Protein AF-A0A378V1C2-F1 (afdb_monomer)

pLDDT: mean 88.98, std 11.81, range [58.28, 98.5]

Organism: Mycolicibacterium fortuitum (NCBI:txid1766)

Solvent-accessible surface area (backbone atoms only — not comparable to full-atom values): 5800 Å² total; per-residue (Å²): 103,86,55,72,90,82,85,86,86,81,82,69,35,77,56,57,31,46,68,67,53,12,67,74,68,76,54,53,62,77,35,39,58,30,87,34,64,98,44,94,67,62,46,86,89,72,61,60,64,67,60,49,51,53,52,53,51,50,50,54,49,53,53,57,54,48,71,76,54,46,59,67,100,89,32,57,64,58,81,90,72,47,68,65,56,78,80,73,83,129

Radius of gyration: 18.53 Å; Cα contacts (8 Å, |Δi|>4): 73; chains: 1; bounding box: 45×37×38 Å

Mean predicted aligned error: 6.48 Å

Sequence (90 aa):
MAGVPAGGLFSGAEDKMNAEEAKLWAGEVDQPFDPNYHKNTDTLDHVNRDALQIHGGGVAFAVGLYAQDQRGRNGLPVRADRTRHQINAQ

Secondary structure (DSSP, 8-state):
------------SSSBPPHHHHHHHT--TTSBS-TTTTSTT-SGGG--HHHHHHHHHHHHHHHHHHHH---STTSPPPGGG---------

Nearest PDB structures (foldseek):
  8acg-assembly5_B  TM=1.000E+00  e=1.700E-03  Pseudomonas aeruginosa
  8ac7-assembly2_A  TM=9.937E-01  e=4.090E-03  Pseudomonas aeruginosa
  1tkh-assembly1_A  TM=9.880E-01  e=9.200E-03  Streptomyces griseus
  1xbu-assembly1_A  TM=9.826E-01  e=9.200E-03  Streptomyces griseus
  1tkj-assembly1_A  TM=9.824E-01  e=1.053E-02  Streptomyces griseus

Foldseek 3Di:
DFLDDDDADDQFAQDFDDPVRCVVVVHDGRHGSHPQHPHPPPDPVRDDVVVVVVRVVVVVVVCVVVVVDQDDPNHDDDPVPGDGDDDDDD

Structure (mmCIF, N/CA/C/O backbone):
data_AF-A0A378V1C2-F1
#
_entry.id   AF-A0A378V1C2-F1
#
loop_
_atom_site.group_PDB
_atom_site.id
_atom_site.type_symbol
_atom_site.label_atom_id
_atom_site.label_alt_id
_atom_site.label_comp_id
_atom_site.label_asym_id
_atom_site.label_entity_id
_atom_site.label_seq_id
_atom_site.pdbx_PDB_ins_code
_atom_site.Cartn_x
_atom_site.Cartn_y
_atom_site.Cartn_z
_atom_site.occupancy
_atom_site.B_iso_or_equiv
_atom_site.auth_seq_id
_atom_site.auth_comp_id
_atom_site.auth_asym_id
_atom_site.auth_atom_id
_atom_site.pdbx_PDB_model_num
ATOM 1 N N . MET A 1 1 ? 19.124 -12.642 0.530 1.00 61.41 1 MET A N 1
ATOM 2 C CA . MET A 1 1 ? 18.111 -12.003 -0.346 1.00 61.41 1 MET A CA 1
ATOM 3 C C . MET A 1 1 ? 18.444 -12.298 -1.801 1.00 61.41 1 MET A C 1
ATOM 5 O O . MET A 1 1 ? 19.591 -12.122 -2.185 1.00 61.41 1 MET A O 1
ATOM 9 N N . ALA A 1 2 ? 17.478 -12.744 -2.609 1.00 77.94 2 ALA A N 1
ATOM 10 C CA . ALA A 1 2 ? 17.729 -13.218 -3.979 1.00 77.94 2 ALA A CA 1
ATOM 11 C C . ALA A 1 2 ? 17.956 -12.109 -5.036 1.00 77.94 2 ALA A C 1
ATOM 13 O O . ALA A 1 2 ? 18.234 -12.421 -6.191 1.00 77.94 2 ALA A O 1
ATOM 14 N N . GLY A 1 3 ? 17.842 -10.825 -4.668 1.00 71.00 3 GLY A N 1
ATOM 15 C CA . GLY A 1 3 ? 18.034 -9.699 -5.596 1.00 71.00 3 GLY A CA 1
ATOM 16 C C . GLY A 1 3 ? 16.902 -9.528 -6.616 1.00 71.00 3 GLY A C 1
ATOM 17 O O . GLY A 1 3 ? 17.116 -8.958 -7.684 1.00 71.00 3 GLY A O 1
ATOM 18 N N . VAL A 1 4 ? 15.710 -10.057 -6.316 1.00 76.44 4 VAL A N 1
ATOM 19 C CA . VAL A 1 4 ? 14.491 -9.838 -7.104 1.00 76.44 4 VAL A CA 1
ATOM 20 C C . VAL A 1 4 ? 13.839 -8.547 -6.608 1.00 76.44 4 VAL A C 1
ATOM 22 O O . VAL A 1 4 ? 13.489 -8.487 -5.429 1.00 76.44 4 VAL A O 1
ATOM 25 N N . PRO A 1 5 ? 13.690 -7.517 -7.455 1.00 78.19 5 PRO A N 1
ATOM 26 C CA . PRO A 1 5 ? 12.964 -6.314 -7.074 1.00 78.19 5 PRO A CA 1
ATOM 27 C C . PRO A 1 5 ? 11.505 -6.640 -6.767 1.00 78.19 5 PRO A C 1
ATOM 29 O O . PRO A 1 5 ? 10.869 -7.411 -7.487 1.00 78.19 5 PRO A O 1
ATOM 32 N N . ALA A 1 6 ? 11.004 -6.062 -5.684 1.00 83.94 6 ALA A N 1
ATOM 33 C CA . ALA A 1 6 ? 9.661 -6.283 -5.182 1.00 83.94 6 ALA A CA 1
ATOM 34 C C . ALA A 1 6 ? 9.077 -4.963 -4.675 1.00 83.94 6 ALA A C 1
ATOM 36 O O . ALA A 1 6 ? 9.808 -4.068 -4.250 1.00 83.94 6 ALA A O 1
ATOM 37 N N . GLY A 1 7 ? 7.755 -4.867 -4.722 1.00 88.75 7 GLY A N 1
ATOM 38 C CA . GLY A 1 7 ? 6.973 -3.744 -4.230 1.00 88.75 7 GLY A CA 1
ATOM 39 C C . GLY A 1 7 ? 5.512 -4.161 -4.112 1.00 88.75 7 GLY A C 1
ATOM 40 O O . GLY A 1 7 ? 5.136 -5.250 -4.550 1.00 88.75 7 GLY A O 1
ATOM 41 N N . GLY A 1 8 ? 4.692 -3.307 -3.513 1.00 94.38 8 GLY A N 1
ATOM 42 C CA . GLY A 1 8 ? 3.282 -3.596 -3.297 1.00 94.38 8 GLY A CA 1
ATOM 43 C C . GLY A 1 8 ? 2.523 -2.382 -2.790 1.00 94.38 8 GLY A C 1
ATOM 44 O O . GLY A 1 8 ? 3.093 -1.309 -2.603 1.00 94.38 8 GLY A O 1
ATOM 45 N N . LEU A 1 9 ? 1.227 -2.580 -2.582 1.00 96.81 9 LEU A N 1
ATOM 46 C CA . LEU A 1 9 ? 0.332 -1.600 -1.985 1.00 96.81 9 LEU A CA 1
ATOM 47 C C . LEU A 1 9 ? -0.131 -2.132 -0.631 1.00 96.81 9 LEU A C 1
ATOM 49 O O . LEU A 1 9 ? -0.352 -3.333 -0.487 1.00 96.81 9 LEU A O 1
ATOM 53 N N . PHE A 1 10 ? -0.310 -1.240 0.335 1.00 97.31 10 PHE A N 1
ATOM 54 C CA . PHE A 1 10 ? -0.759 -1.579 1.679 1.00 97.31 10 PHE A CA 1
ATOM 55 C C . PHE A 1 10 ? -1.621 -0.446 2.231 1.00 97.31 10 PHE A C 1
ATOM 57 O O . PHE A 1 10 ? -1.267 0.717 2.057 1.00 97.31 10 PHE A O 1
ATOM 64 N N . SER A 1 11 ? -2.758 -0.785 2.835 1.00 96.06 11 SER A N 1
ATOM 65 C CA . SER A 1 11 ? -3.702 0.181 3.410 1.00 96.06 11 SER A CA 1
ATOM 66 C C . SER A 1 11 ? -3.493 0.418 4.909 1.00 96.06 11 SER A C 1
ATOM 68 O O . SER A 1 11 ? -4.230 1.203 5.492 1.00 96.06 11 SER A O 1
ATOM 70 N N . GLY A 1 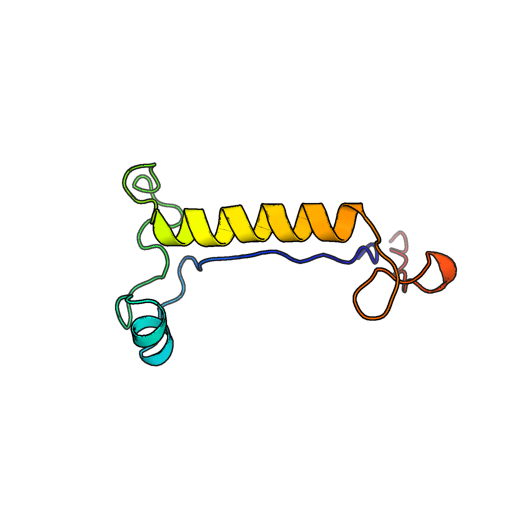12 ? -2.512 -0.252 5.526 1.00 96.75 12 GLY A N 1
ATOM 71 C CA . GLY A 1 12 ? -2.296 -0.241 6.973 1.00 96.75 12 GLY A CA 1
ATOM 72 C C . GLY A 1 12 ? -2.913 -1.453 7.683 1.00 96.75 12 GLY A C 1
ATOM 73 O O . GLY A 1 12 ? -3.668 -2.217 7.081 1.00 96.75 12 GLY A O 1
ATOM 74 N N . ALA A 1 13 ? -2.541 -1.638 8.952 1.00 97.50 13 ALA A N 1
ATOM 75 C CA . ALA A 1 13 ? -3.039 -2.695 9.834 1.00 97.50 13 ALA A CA 1
ATOM 76 C C . ALA A 1 13 ? -3.217 -2.155 11.269 1.00 97.50 13 ALA A C 1
ATOM 78 O O . ALA A 1 13 ? -4.096 -1.330 11.507 1.00 97.50 13 ALA A O 1
ATOM 79 N N . GLU A 1 14 ? -2.383 -2.570 12.222 1.00 97.12 14 GLU A N 1
ATOM 80 C CA . GLU A 1 14 ? -2.486 -2.194 13.637 1.00 97.12 14 GLU A CA 1
ATOM 81 C C . GLU A 1 14 ? -2.073 -0.748 13.951 1.00 97.12 14 GLU A C 1
ATOM 83 O O . GLU A 1 14 ? -2.459 -0.211 14.994 1.00 97.12 14 GLU A O 1
ATOM 88 N N . ASP A 1 15 ? -1.283 -0.130 13.072 1.00 97.94 15 ASP A N 1
ATOM 89 C CA . ASP A 1 15 ? -0.778 1.225 13.269 1.00 97.94 15 ASP A CA 1
ATOM 90 C C . ASP A 1 15 ? -1.909 2.250 13.254 1.00 97.94 15 ASP A C 1
ATOM 92 O O . ASP A 1 15 ? -2.912 2.099 12.557 1.00 97.94 15 ASP A O 1
ATOM 96 N N . LYS A 1 16 ? -1.735 3.314 14.039 1.00 98.19 16 LYS A N 1
ATOM 97 C CA . LYS A 1 16 ? -2.733 4.371 14.180 1.00 98.19 16 LYS A CA 1
ATOM 98 C C . LYS A 1 16 ? -2.546 5.460 13.142 1.00 98.19 16 LYS A C 1
ATOM 100 O O . LYS A 1 16 ? -1.441 5.968 12.968 1.00 98.19 16 LYS A O 1
ATOM 105 N N . MET A 1 17 ? -3.657 5.866 12.543 1.00 97.81 17 MET A N 1
ATOM 106 C CA . MET A 1 17 ? -3.692 6.963 11.595 1.00 97.81 17 MET A CA 1
ATOM 107 C C . MET A 1 17 ? -3.439 8.296 12.311 1.00 97.81 17 MET A C 1
ATOM 109 O O . MET A 1 17 ? -4.086 8.625 13.312 1.00 97.81 17 MET A O 1
ATOM 113 N N . ASN A 1 18 ? -2.494 9.079 11.796 1.00 98.12 18 ASN A N 1
ATOM 114 C CA . ASN A 1 18 ? -2.217 10.413 12.318 1.00 98.12 18 ASN A C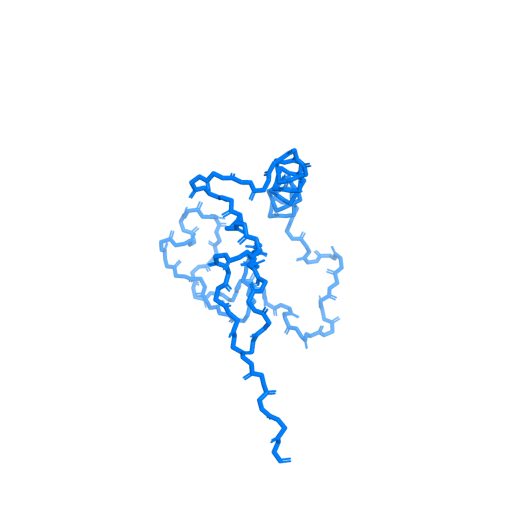A 1
ATOM 115 C C . ASN A 1 18 ? -3.214 11.458 11.770 1.00 98.12 18 ASN A C 1
ATOM 117 O O . ASN A 1 18 ? -4.015 11.190 10.873 1.00 98.12 18 ASN A O 1
ATOM 121 N N . ALA A 1 19 ? -3.167 12.683 12.303 1.00 98.31 19 ALA A N 1
ATOM 122 C CA . ALA A 1 19 ? -4.100 13.748 11.927 1.00 98.31 19 ALA A CA 1
ATOM 123 C C . ALA A 1 19 ? -4.029 14.160 10.443 1.00 98.31 19 ALA A C 1
ATOM 125 O O . ALA A 1 19 ? -5.046 14.536 9.857 1.00 98.31 19 ALA A O 1
ATOM 126 N N . GLU A 1 20 ? -2.846 14.103 9.829 1.00 98.12 20 GLU A N 1
ATOM 127 C CA . GLU A 1 20 ? -2.664 14.448 8.417 1.00 98.12 20 GLU A CA 1
ATOM 128 C C . GLU A 1 20 ? -3.222 13.352 7.506 1.00 98.12 20 GLU A C 1
ATOM 130 O O . GLU A 1 20 ? -3.948 13.648 6.556 1.00 98.12 20 GLU A O 1
ATOM 135 N N . GLU A 1 21 ? -2.952 12.088 7.829 1.00 97.62 21 GLU A N 1
ATOM 136 C CA . GLU A 1 21 ? -3.473 10.925 7.108 1.00 97.62 21 GLU A CA 1
ATOM 137 C C . GLU A 1 21 ? -4.999 10.854 7.186 1.00 97.62 21 GLU A C 1
ATOM 139 O O . GLU A 1 21 ? -5.651 10.719 6.153 1.00 97.62 21 GLU A O 1
ATOM 144 N N . ALA A 1 22 ? -5.577 11.035 8.377 1.00 97.00 22 ALA A N 1
ATOM 145 C CA . ALA A 1 22 ? -7.026 11.058 8.581 1.00 97.00 22 ALA A CA 1
ATOM 146 C C . ALA A 1 22 ? -7.705 12.149 7.757 1.00 97.00 22 ALA A C 1
ATOM 148 O O . ALA A 1 22 ? -8.743 11.917 7.139 1.00 97.00 22 ALA A O 1
ATOM 149 N N . LYS A 1 23 ? -7.081 13.326 7.670 1.00 97.31 23 LYS A N 1
ATOM 150 C CA . LYS A 1 23 ? -7.570 14.414 6.826 1.00 97.31 23 LYS A CA 1
ATOM 151 C C . LYS A 1 23 ? -7.486 14.082 5.333 1.00 97.31 23 LYS A C 1
ATOM 153 O O . LYS A 1 23 ? -8.397 14.444 4.593 1.00 97.31 23 LYS A O 1
ATOM 158 N N . LEU A 1 24 ? -6.403 13.448 4.880 1.00 96.88 24 LEU A N 1
ATOM 159 C CA . LEU A 1 24 ? -6.198 13.104 3.467 1.00 96.88 24 LEU A CA 1
ATOM 160 C C . LEU A 1 24 ? -7.104 11.962 3.001 1.00 96.88 24 LEU A C 1
ATOM 162 O O . LEU A 1 24 ? -7.596 11.994 1.875 1.00 96.88 24 LEU A O 1
ATOM 166 N N . TRP A 1 25 ? -7.324 10.977 3.866 1.00 95.25 25 TRP A N 1
ATOM 167 C CA . TRP A 1 25 ? -7.999 9.723 3.535 1.00 95.25 25 TRP A CA 1
ATOM 168 C C . TRP A 1 25 ? -9.397 9.603 4.142 1.00 95.25 25 TRP A C 1
ATOM 170 O O . TRP A 1 25 ? -10.001 8.538 4.064 1.00 95.25 25 TRP A O 1
ATOM 180 N N . ALA A 1 26 ? -9.911 10.692 4.725 1.00 93.12 26 ALA A N 1
ATOM 181 C CA . ALA A 1 26 ? -11.200 10.741 5.416 1.00 93.12 26 ALA A CA 1
ATOM 182 C C . ALA A 1 26 ? -11.348 9.647 6.498 1.00 93.12 26 ALA A C 1
ATOM 184 O O . ALA A 1 26 ? -12.420 9.068 6.663 1.00 93.12 26 ALA A O 1
ATOM 185 N N . GLY A 1 27 ? -10.254 9.357 7.209 1.00 93.62 27 GLY A N 1
ATOM 186 C CA . GLY A 1 27 ? -10.201 8.382 8.298 1.00 93.62 27 GLY A CA 1
ATOM 187 C C . GLY A 1 27 ? -10.322 9.016 9.686 1.00 93.62 27 GLY A C 1
ATOM 188 O O . GLY A 1 27 ? -10.596 10.209 9.829 1.00 93.62 27 GLY A O 1
ATOM 189 N N . GLU A 1 28 ? -10.097 8.210 10.722 1.00 97.19 28 GLU A N 1
ATOM 190 C CA . GLU A 1 28 ? -10.204 8.627 12.122 1.00 97.19 28 GLU A CA 1
ATOM 191 C C . GLU A 1 28 ? -8.824 8.743 12.778 1.00 97.19 28 GLU A C 1
ATOM 193 O O . GLU A 1 28 ? -8.014 7.820 12.728 1.00 97.19 28 GLU A O 1
ATOM 198 N N . VAL A 1 29 ? -8.562 9.884 13.421 1.00 98.19 29 VAL A N 1
ATOM 199 C CA . VAL A 1 29 ? -7.297 10.139 14.129 1.00 98.19 29 VAL A CA 1
ATOM 200 C C . VAL A 1 29 ? -7.158 9.199 15.326 1.00 98.19 29 VAL A C 1
ATOM 202 O O . VAL A 1 29 ? -8.127 8.965 16.048 1.00 98.19 29 VAL A O 1
ATOM 205 N N . ASP A 1 30 ? -5.943 8.700 15.561 1.00 98.06 30 ASP A N 1
ATOM 206 C CA . ASP A 1 30 ? -5.583 7.807 16.671 1.00 98.06 30 ASP A CA 1
ATOM 207 C C . ASP A 1 30 ? -6.315 6.448 16.687 1.00 98.06 30 ASP A C 1
ATOM 209 O O . ASP A 1 30 ? -6.168 5.679 17.649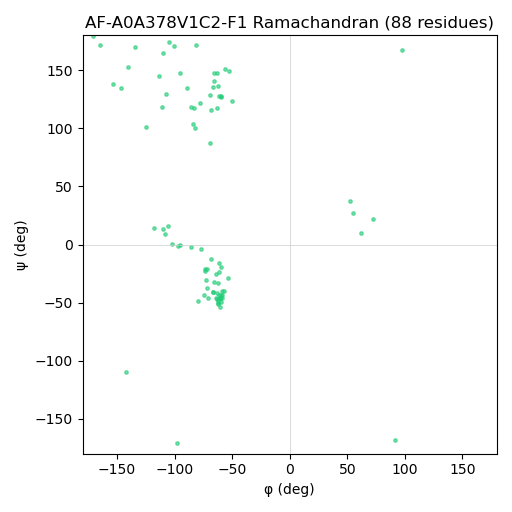 1.00 98.06 30 ASP A O 1
ATOM 213 N N . GLN A 1 31 ? -7.044 6.116 15.618 1.00 97.94 31 GLN A N 1
ATOM 214 C CA . GLN A 1 31 ? -7.599 4.784 15.376 1.00 97.94 31 GLN A CA 1
ATOM 215 C C . GLN A 1 31 ? -6.674 3.954 14.482 1.00 97.94 31 GLN A C 1
ATOM 217 O O . GLN A 1 31 ? -5.985 4.522 13.630 1.00 97.94 31 GLN A O 1
ATOM 222 N N . PRO A 1 32 ? -6.625 2.621 14.673 1.00 97.81 32 PRO A N 1
ATOM 223 C CA . PRO A 1 32 ? -5.863 1.746 13.793 1.00 97.81 32 PRO A CA 1
ATOM 224 C C . PRO A 1 32 ? -6.423 1.780 12.366 1.00 97.81 32 PRO A C 1
ATOM 226 O O . PRO A 1 32 ? -7.637 1.905 12.190 1.00 97.81 32 PRO A O 1
ATOM 229 N N . PHE A 1 33 ? -5.561 1.615 11.360 1.00 97.88 33 PHE A N 1
ATOM 230 C CA . PHE A 1 33 ? -5.997 1.492 9.961 1.00 97.88 33 PHE A CA 1
ATOM 231 C C . PHE A 1 33 ? -6.981 0.328 9.766 1.00 97.88 33 PHE A C 1
ATOM 233 O O . PHE A 1 33 ? -7.968 0.472 9.047 1.00 97.88 33 PHE A O 1
ATOM 240 N N . ASP A 1 34 ? -6.731 -0.800 10.436 1.00 98.00 34 ASP A N 1
ATOM 241 C CA . ASP A 1 34 ? -7.657 -1.925 10.539 1.00 98.00 34 ASP A CA 1
ATOM 242 C C . ASP A 1 34 ? -7.926 -2.280 12.016 1.00 98.00 34 ASP A C 1
ATOM 244 O O . ASP A 1 34 ? -7.138 -2.983 12.663 1.00 98.00 34 ASP A O 1
ATOM 248 N N . PRO A 1 35 ? -9.072 -1.851 12.577 1.00 97.12 35 PRO A N 1
ATOM 249 C CA . PRO A 1 35 ? -9.495 -2.232 13.922 1.00 97.12 35 PRO A CA 1
ATOM 250 C C . PRO A 1 35 ? -9.711 -3.739 14.114 1.00 97.12 35 PRO A C 1
ATOM 252 O O . PRO A 1 35 ? -9.784 -4.192 15.262 1.00 97.12 35 PRO A O 1
ATOM 255 N N . ASN A 1 36 ? -9.819 -4.513 13.034 1.00 98.12 36 ASN A N 1
ATOM 256 C CA . ASN A 1 36 ? -10.098 -5.945 13.031 1.00 98.12 36 ASN A CA 1
ATOM 257 C C . ASN A 1 36 ? -8.857 -6.813 12.778 1.00 98.12 36 ASN A C 1
ATOM 259 O O . ASN A 1 36 ? -8.976 -8.036 12.829 1.00 98.12 36 ASN A O 1
ATOM 263 N N . TYR A 1 37 ? -7.673 -6.217 12.597 1.00 97.81 37 TYR A N 1
ATOM 264 C CA . TYR A 1 37 ? -6.442 -6.943 12.281 1.00 97.81 37 TYR A CA 1
ATOM 265 C C . TYR A 1 37 ? -6.179 -8.121 13.238 1.00 97.81 37 TYR A C 1
ATOM 267 O O . TYR A 1 37 ? -6.112 -7.946 14.460 1.00 97.81 37 TYR A O 1
ATOM 275 N N . HIS A 1 38 ? -6.038 -9.330 12.678 1.00 97.81 38 HIS A N 1
ATOM 276 C CA . HIS A 1 38 ? -5.855 -10.601 13.403 1.00 97.81 38 HIS A CA 1
ATOM 277 C C . HIS A 1 38 ? -6.945 -10.925 14.451 1.00 97.81 38 HIS A C 1
ATOM 279 O O . HIS A 1 38 ? -6.694 -11.649 15.420 1.00 97.81 38 HIS A O 1
ATOM 285 N N . LYS A 1 39 ? -8.173 -10.427 14.270 1.00 97.94 39 LYS A N 1
ATOM 286 C CA . LYS A 1 39 ? -9.329 -10.736 15.129 1.00 97.94 39 LYS A CA 1
ATOM 287 C C . LYS A 1 39 ? -10.347 -11.595 14.384 1.00 97.94 39 LYS A C 1
ATOM 289 O O . LYS A 1 39 ? -10.347 -11.693 13.165 1.00 97.94 39 LYS A O 1
ATOM 294 N N . ASN A 1 40 ? -11.268 -12.201 15.130 1.00 98.06 40 ASN A N 1
ATOM 295 C CA . ASN A 1 40 ? -12.383 -12.960 14.549 1.00 98.06 40 ASN A CA 1
ATOM 296 C C . ASN A 1 40 ? -13.409 -12.081 13.811 1.00 98.06 40 ASN A C 1
ATOM 298 O O . ASN A 1 40 ? -14.266 -12.612 13.110 1.00 98.06 40 ASN A O 1
ATOM 302 N N . THR A 1 41 ? -13.340 -10.761 13.990 1.00 97.94 41 THR A N 1
ATOM 303 C CA . THR A 1 41 ? -14.155 -9.773 13.283 1.00 97.94 41 THR A CA 1
ATOM 304 C C . THR A 1 41 ? -13.566 -9.363 11.932 1.00 97.94 41 THR A C 1
ATOM 306 O O . THR A 1 41 ? -14.215 -8.601 11.226 1.00 97.94 41 THR A O 1
ATOM 309 N N . ASP A 1 42 ? -12.392 -9.868 11.534 1.00 98.19 42 ASP A N 1
ATOM 310 C CA . ASP A 1 42 ? -11.845 -9.677 10.184 1.00 98.19 42 ASP A CA 1
ATOM 311 C C . ASP A 1 42 ? -12.679 -10.465 9.158 1.00 98.19 42 ASP A C 1
ATOM 313 O O . ASP A 1 42 ? -12.462 -11.648 8.884 1.00 98.19 42 ASP A O 1
ATOM 317 N N . THR A 1 43 ? -13.736 -9.819 8.671 1.00 98.19 43 THR A N 1
ATOM 318 C CA . THR A 1 43 ? -14.750 -10.393 7.788 1.00 98.19 43 THR A CA 1
ATOM 319 C C . THR A 1 43 ? -15.052 -9.440 6.635 1.00 98.19 43 THR A C 1
ATOM 321 O O . THR A 1 43 ? -14.678 -8.267 6.638 1.00 98.19 43 THR A O 1
ATOM 324 N N . LEU A 1 44 ? -15.799 -9.928 5.638 1.00 97.75 44 LEU A N 1
ATOM 325 C CA . LEU A 1 44 ? -16.197 -9.136 4.467 1.00 97.75 44 LEU A CA 1
ATOM 326 C C . LEU A 1 44 ? -17.027 -7.887 4.807 1.00 97.75 44 LEU A C 1
ATOM 328 O O . 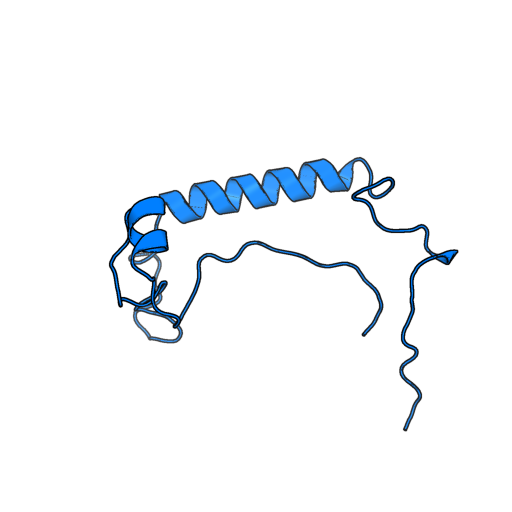LEU A 1 44 ? -17.103 -6.976 3.980 1.00 97.75 44 LEU A O 1
ATOM 332 N N . ASP A 1 45 ? -17.622 -7.842 5.999 1.00 97.94 45 ASP A N 1
ATOM 333 C CA . ASP A 1 45 ? -18.419 -6.709 6.470 1.00 97.94 45 ASP A CA 1
ATOM 334 C C . ASP A 1 45 ? -17.549 -5.489 6.812 1.00 97.94 45 ASP A C 1
ATOM 336 O O . ASP A 1 45 ? -18.038 -4.362 6.787 1.00 97.94 45 ASP A O 1
ATOM 340 N N . HIS A 1 46 ? -16.253 -5.692 7.074 1.00 96.56 46 HIS A N 1
ATOM 341 C CA . HIS A 1 46 ? -15.319 -4.641 7.489 1.00 96.56 46 HIS A CA 1
ATOM 342 C C . HIS A 1 46 ? -14.347 -4.207 6.380 1.00 96.56 46 HIS A C 1
ATOM 344 O O . HIS A 1 46 ? -13.355 -3.529 6.639 1.00 96.56 46 HIS A O 1
ATOM 350 N N . VAL A 1 47 ? -14.637 -4.554 5.122 1.00 97.00 47 VAL A N 1
ATOM 351 C CA . VAL A 1 47 ? -13.833 -4.126 3.971 1.00 97.00 47 VAL A CA 1
ATOM 352 C C . VAL A 1 47 ? -14.238 -2.725 3.518 1.00 97.00 47 VAL A C 1
ATOM 354 O O . VAL A 1 47 ? -15.345 -2.515 3.014 1.00 97.00 47 VAL A O 1
ATOM 357 N N . ASN A 1 48 ? -13.301 -1.776 3.588 1.00 96.62 48 ASN A N 1
ATOM 358 C CA . ASN A 1 48 ? -13.470 -0.468 2.960 1.00 96.62 48 ASN A CA 1
ATOM 359 C C . ASN A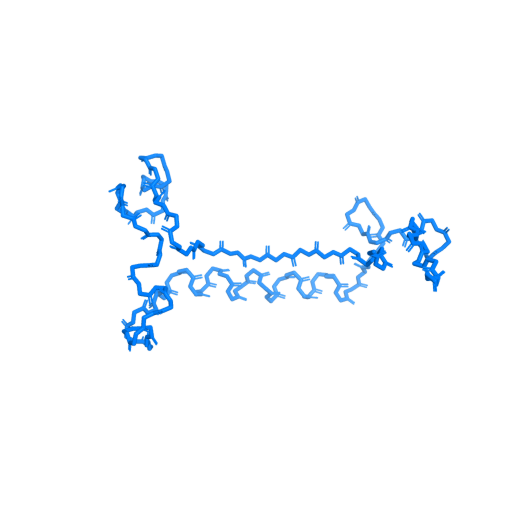 1 48 ? -13.452 -0.609 1.423 1.00 96.62 48 ASN A C 1
ATOM 361 O O . ASN A 1 48 ? -12.453 -1.011 0.819 1.00 96.62 48 ASN A O 1
ATOM 365 N N . ARG A 1 49 ? -14.579 -0.287 0.776 1.00 97.44 49 ARG A N 1
ATOM 366 C CA . ARG A 1 49 ? -14.761 -0.469 -0.673 1.00 97.44 49 ARG A CA 1
ATOM 367 C C . ARG A 1 49 ? -13.975 0.532 -1.518 1.00 97.44 49 ARG A C 1
ATOM 369 O O . ARG A 1 49 ? -13.518 0.146 -2.592 1.00 97.44 49 ARG A O 1
ATOM 376 N N . ASP A 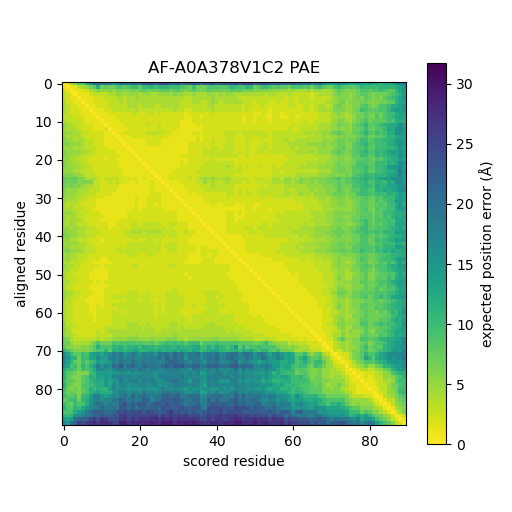1 50 ? -13.754 1.746 -1.024 1.00 96.75 50 ASP A N 1
ATOM 377 C CA . ASP A 1 50 ? -12.973 2.765 -1.731 1.00 96.75 50 ASP A CA 1
ATOM 378 C C . ASP A 1 50 ? -11.490 2.387 -1.751 1.00 96.75 50 ASP A C 1
ATOM 380 O O . ASP A 1 50 ? -10.858 2.375 -2.810 1.00 96.75 50 ASP A O 1
ATOM 384 N N . ALA A 1 51 ? -10.950 1.969 -0.601 1.00 96.88 51 ALA A N 1
ATOM 385 C CA . ALA A 1 51 ? -9.593 1.440 -0.509 1.00 96.88 51 ALA A CA 1
ATOM 386 C C . ALA A 1 51 ? -9.419 0.213 -1.420 1.00 96.88 51 ALA A C 1
ATOM 388 O O . ALA A 1 51 ? -8.468 0.151 -2.200 1.00 96.88 51 ALA A O 1
ATOM 389 N N . LEU A 1 52 ? -10.373 -0.727 -1.405 1.00 97.88 52 LEU A N 1
ATOM 390 C CA . LEU A 1 52 ? -10.348 -1.889 -2.297 1.00 97.88 52 LEU A CA 1
ATOM 391 C C . LEU A 1 52 ? -10.334 -1.483 -3.779 1.00 97.88 52 LEU A C 1
ATOM 393 O O . LEU A 1 52 ? -9.576 -2.056 -4.560 1.00 97.88 52 LEU A O 1
ATOM 397 N N . GLN A 1 53 ? -11.142 -0.500 -4.177 1.00 98.12 53 GLN A N 1
ATOM 398 C CA . GLN A 1 53 ? -11.189 -0.019 -5.556 1.00 98.12 53 GLN A CA 1
ATOM 399 C C . GLN A 1 53 ? -9.859 0.621 -5.982 1.00 98.12 53 GLN A C 1
ATOM 401 O O . GLN A 1 53 ? -9.344 0.305 -7.058 1.00 98.12 53 GLN A O 1
ATOM 406 N N . ILE A 1 54 ? -9.283 1.483 -5.139 1.00 97.62 54 ILE A N 1
ATOM 407 C CA . ILE A 1 54 ? -8.003 2.155 -5.403 1.00 97.62 54 ILE A CA 1
ATOM 408 C C . ILE A 1 54 ? -6.875 1.126 -5.520 1.00 97.62 54 ILE A C 1
ATOM 410 O O . ILE A 1 54 ? -6.145 1.111 -6.514 1.00 97.62 54 ILE A O 1
ATOM 414 N N . HIS A 1 55 ? -6.754 0.227 -4.540 1.00 98.12 55 HIS A N 1
ATOM 415 C CA . HIS A 1 55 ? -5.707 -0.793 -4.517 1.00 98.12 55 HIS A CA 1
ATOM 416 C C . HIS A 1 55 ? -5.882 -1.818 -5.642 1.00 98.12 55 HIS A C 1
ATOM 418 O O . HIS A 1 55 ? -4.904 -2.183 -6.296 1.00 98.12 55 HIS A O 1
ATOM 424 N N . GLY A 1 56 ? -7.117 -2.245 -5.919 1.00 98.12 56 GLY A N 1
ATOM 425 C CA . GLY A 1 56 ? -7.431 -3.158 -7.017 1.00 98.12 56 GLY A CA 1
ATOM 426 C C . GLY A 1 56 ? -7.050 -2.575 -8.379 1.00 98.12 56 GLY A C 1
ATOM 427 O O . GLY A 1 56 ? -6.383 -3.242 -9.174 1.00 98.12 56 GLY A O 1
ATOM 428 N N . GLY A 1 57 ? -7.392 -1.307 -8.626 1.00 98.50 57 GLY A N 1
ATOM 429 C CA . GLY A 1 57 ? -6.965 -0.586 -9.827 1.00 98.50 57 GLY A CA 1
ATOM 430 C C . GLY A 1 57 ? -5.445 -0.411 -9.901 1.00 98.50 57 GLY A C 1
ATOM 431 O O . GLY A 1 57 ? -4.851 -0.633 -10.955 1.00 98.50 57 GLY A O 1
ATOM 432 N N . GLY A 1 58 ? -4.802 -0.081 -8.778 1.00 97.81 58 GLY A N 1
ATOM 433 C CA . GLY A 1 58 ? -3.350 0.070 -8.686 1.00 97.81 58 GLY A CA 1
ATOM 434 C C . GLY A 1 58 ? -2.586 -1.218 -9.002 1.00 97.81 58 GLY A C 1
ATOM 435 O O . GLY A 1 58 ? -1.623 -1.182 -9.769 1.00 97.81 58 GLY A O 1
ATOM 436 N N . VAL A 1 59 ? -3.041 -2.367 -8.488 1.00 97.56 59 VAL A N 1
ATOM 437 C CA . VAL A 1 59 ? -2.469 -3.682 -8.826 1.00 97.56 59 VAL A CA 1
ATOM 438 C C . VAL A 1 59 ? -2.638 -3.977 -10.313 1.00 97.56 59 VAL A C 1
ATOM 440 O O . VAL A 1 59 ? -1.662 -4.340 -10.970 1.00 97.56 59 VAL A O 1
ATOM 443 N N . ALA A 1 60 ? -3.840 -3.789 -10.864 1.00 97.56 60 ALA A N 1
ATOM 444 C CA . ALA A 1 60 ? -4.090 -4.026 -12.284 1.00 97.56 60 ALA A CA 1
ATOM 445 C C . ALA A 1 60 ? -3.197 -3.145 -13.176 1.00 97.56 60 ALA A C 1
ATOM 447 O O . ALA A 1 60 ? -2.599 -3.639 -14.134 1.00 97.56 60 ALA A O 1
ATOM 448 N N . PHE A 1 61 ? -3.051 -1.864 -12.827 1.00 95.38 61 PHE A N 1
ATOM 449 C CA . PHE A 1 61 ? -2.174 -0.931 -13.529 1.00 95.38 61 PHE A CA 1
ATOM 450 C C . PHE A 1 61 ? -0.705 -1.358 -13.457 1.00 95.38 61 PHE A C 1
ATOM 452 O O . PHE A 1 61 ? -0.048 -1.452 -14.493 1.00 95.38 61 PHE A O 1
ATOM 459 N N . ALA A 1 62 ? -0.191 -1.651 -12.257 1.00 92.88 62 ALA A N 1
ATOM 460 C CA . ALA A 1 62 ? 1.201 -2.050 -12.068 1.00 92.88 62 ALA A CA 1
ATOM 461 C C . ALA A 1 62 ? 1.523 -3.336 -12.841 1.00 92.88 62 ALA A C 1
ATOM 463 O O . ALA A 1 62 ? 2.513 -3.381 -13.568 1.00 92.88 62 ALA A O 1
ATOM 464 N N . VAL A 1 63 ? 0.661 -4.355 -12.748 1.00 93.25 63 VAL A N 1
ATOM 465 C CA . VAL A 1 63 ? 0.810 -5.607 -13.504 1.00 93.25 63 VAL A CA 1
ATOM 466 C C . VAL A 1 63 ? 0.795 -5.337 -15.006 1.00 93.25 63 VAL A C 1
ATOM 468 O O . VAL A 1 63 ? 1.691 -5.797 -15.711 1.00 93.25 63 VAL A O 1
ATOM 471 N N . GLY A 1 64 ? -0.183 -4.573 -15.499 1.00 93.31 64 GLY A N 1
ATOM 472 C CA . GLY A 1 64 ? -0.311 -4.257 -16.920 1.00 93.31 64 GLY A CA 1
ATOM 473 C C . GLY A 1 64 ? 0.903 -3.514 -17.475 1.00 93.31 64 GLY A C 1
ATOM 474 O O . GLY A 1 64 ? 1.424 -3.906 -18.518 1.00 93.31 64 GLY A O 1
ATOM 475 N N . LEU A 1 65 ? 1.384 -2.492 -16.760 1.00 89.00 65 LEU A N 1
ATOM 476 C CA . LEU A 1 65 ? 2.554 -1.694 -17.132 1.00 89.00 65 LEU A CA 1
ATOM 477 C C . LEU A 1 65 ? 3.814 -2.560 -17.218 1.00 89.00 65 LEU A C 1
ATOM 479 O O . LEU A 1 65 ? 4.493 -2.594 -18.243 1.00 89.00 65 LEU A O 1
ATOM 483 N N . TYR A 1 66 ? 4.102 -3.291 -16.145 1.00 87.94 66 TYR A N 1
ATOM 484 C CA . TYR A 1 66 ? 5.320 -4.078 -16.022 1.00 87.94 66 TYR A CA 1
ATOM 485 C C . TYR A 1 66 ? 5.292 -5.344 -16.898 1.00 87.94 66 TYR A C 1
ATOM 487 O O . TYR A 1 66 ? 6.338 -5.837 -17.317 1.00 87.94 66 TYR A O 1
ATOM 495 N N . ALA A 1 67 ? 4.117 -5.853 -17.276 1.00 89.94 67 ALA A N 1
ATOM 496 C CA . ALA A 1 67 ? 4.017 -6.920 -18.271 1.00 89.94 67 ALA A CA 1
ATOM 497 C C . ALA A 1 67 ? 4.514 -6.497 -19.670 1.00 89.94 67 ALA A C 1
ATOM 499 O O . ALA A 1 67 ? 4.929 -7.366 -20.435 1.00 89.94 67 ALA A O 1
ATOM 500 N N . GLN A 1 68 ? 4.492 -5.199 -20.008 1.00 87.38 68 GLN A N 1
ATOM 501 C CA . GLN A 1 68 ? 4.948 -4.711 -21.319 1.00 87.38 68 GLN A CA 1
ATOM 502 C C . GLN A 1 68 ? 6.469 -4.606 -21.402 1.00 87.38 68 GLN A C 1
ATOM 504 O O . GLN A 1 68 ? 7.083 -5.060 -22.366 1.00 87.38 68 GLN A O 1
ATOM 509 N N . ASP A 1 69 ? 7.084 -3.979 -20.400 1.00 83.25 69 ASP A N 1
ATOM 510 C CA . ASP A 1 69 ? 8.530 -3.856 -20.312 1.00 83.25 69 ASP A CA 1
ATOM 511 C C . ASP A 1 69 ? 8.961 -3.705 -18.854 1.00 83.25 69 ASP A C 1
ATOM 513 O O . ASP A 1 69 ? 8.376 -2.970 -18.063 1.00 83.25 69 ASP A O 1
ATOM 517 N N . GLN A 1 70 ? 10.038 -4.398 -18.528 1.00 79.12 70 GLN A N 1
ATOM 518 C CA . GLN A 1 70 ? 10.683 -4.379 -17.228 1.00 79.12 70 GLN A CA 1
ATOM 519 C C . GLN A 1 70 ? 12.036 -3.676 -17.306 1.00 79.12 70 GLN A C 1
ATOM 521 O O . GLN A 1 70 ? 12.847 -3.855 -16.415 1.00 79.12 70 GLN A O 1
ATOM 526 N N . ARG A 1 71 ? 12.358 -2.957 -18.381 1.00 76.31 71 ARG A N 1
ATOM 527 C CA . ARG A 1 71 ? 13.634 -2.252 -18.574 1.00 76.31 71 ARG A CA 1
ATOM 528 C C . ARG A 1 71 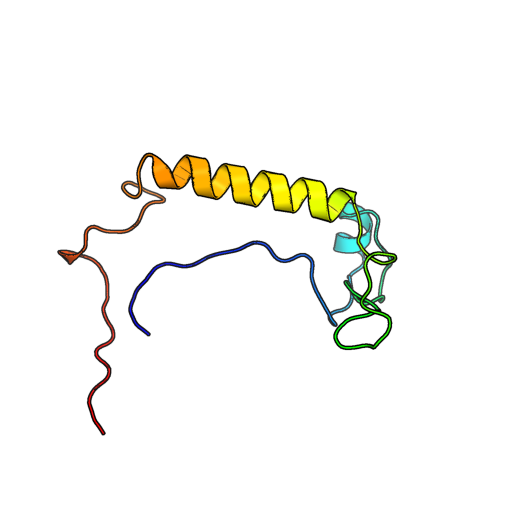? 13.452 -0.743 -18.374 1.00 76.31 71 ARG A C 1
ATOM 530 O O . ARG A 1 71 ? 12.343 -0.240 -18.227 1.00 76.31 71 ARG A O 1
ATOM 537 N N . GLY A 1 72 ? 14.557 -0.000 -18.397 1.00 68.94 72 GLY A N 1
ATOM 538 C CA . GLY A 1 72 ? 14.553 1.465 -18.330 1.00 68.94 72 GLY A CA 1
ATOM 539 C C . GLY A 1 72 ? 14.664 2.025 -16.910 1.00 68.94 72 GLY A C 1
ATOM 540 O O . GLY A 1 72 ? 14.989 1.308 -15.969 1.00 68.94 72 GLY A O 1
ATOM 541 N N . ARG A 1 73 ? 14.424 3.336 -16.766 1.00 60.91 73 ARG A N 1
ATOM 542 C CA . ARG A 1 73 ? 14.716 4.110 -15.540 1.00 60.91 73 ARG A CA 1
ATOM 543 C C . ARG A 1 73 ? 13.941 3.629 -14.301 1.00 60.91 73 ARG A C 1
ATOM 545 O O . ARG A 1 73 ? 14.423 3.817 -13.192 1.00 60.91 73 ARG A O 1
ATOM 552 N N . ASN A 1 74 ? 12.802 2.965 -14.514 1.00 61.16 74 ASN A N 1
ATOM 553 C CA . ASN A 1 74 ? 11.946 2.382 -13.473 1.00 61.16 74 ASN A CA 1
ATOM 554 C C . ASN A 1 74 ? 11.820 0.848 -13.603 1.00 61.16 74 ASN A C 1
ATOM 556 O O . ASN A 1 74 ? 10.901 0.258 -13.035 1.00 61.16 74 ASN A O 1
ATOM 560 N N . GLY A 1 75 ? 12.684 0.217 -14.406 1.00 68.69 75 GLY A N 1
ATOM 561 C CA . GLY A 1 75 ? 12.665 -1.216 -14.684 1.00 68.69 75 GLY A CA 1
ATOM 562 C C . GLY A 1 75 ? 13.705 -2.008 -13.886 1.00 68.69 75 GLY A C 1
ATOM 563 O O . GLY A 1 75 ? 14.599 -1.466 -13.242 1.00 68.69 75 GLY A O 1
ATOM 564 N N . LEU A 1 76 ? 13.603 -3.329 -13.965 1.00 72.19 76 LEU A N 1
ATOM 565 C CA . LEU A 1 76 ? 14.617 -4.283 -13.551 1.00 72.19 76 LEU A CA 1
ATOM 566 C C . LEU A 1 76 ? 15.911 -4.086 -14.366 1.00 72.19 76 LEU A C 1
ATOM 568 O O . LEU A 1 76 ? 15.880 -4.187 -15.598 1.00 72.19 76 LEU A O 1
ATOM 572 N N . PRO A 1 77 ? 17.077 -3.935 -13.709 1.00 72.44 77 PRO 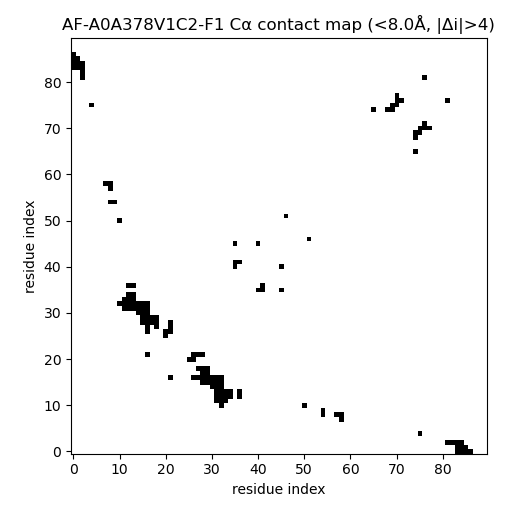A N 1
ATOM 573 C CA . PRO A 1 77 ? 18.360 -4.053 -14.388 1.00 72.44 77 PRO A CA 1
ATOM 574 C C . PRO A 1 77 ? 18.432 -5.374 -15.161 1.00 72.44 77 PRO A C 1
ATOM 576 O O . PRO A 1 77 ? 17.843 -6.392 -14.749 1.00 72.44 77 PRO A O 1
ATOM 579 N N . VAL A 1 78 ? 19.166 -5.390 -16.276 1.00 73.38 78 VAL A N 1
ATOM 580 C CA . VAL A 1 78 ? 19.449 -6.651 -16.973 1.00 73.38 78 VAL A CA 1
ATOM 581 C C . VAL A 1 78 ? 20.114 -7.619 -16.001 1.00 73.38 78 VAL A C 1
ATOM 583 O O . VAL A 1 78 ? 20.779 -7.212 -15.053 1.00 73.38 78 VAL A O 1
ATOM 586 N N . ARG A 1 79 ? 19.921 -8.927 -16.198 1.00 70.38 79 ARG A N 1
ATOM 587 C CA . ARG A 1 79 ? 20.351 -9.946 -15.222 1.00 70.38 79 ARG A CA 1
ATOM 588 C C . ARG A 1 79 ? 21.835 -9.844 -14.836 1.00 70.38 79 ARG A C 1
ATOM 590 O O . ARG A 1 79 ? 22.177 -10.239 -13.725 1.00 70.38 79 ARG A O 1
ATOM 597 N N . ALA A 1 80 ? 22.683 -9.352 -15.740 1.00 76.19 80 ALA A N 1
ATOM 598 C CA . ALA A 1 80 ? 24.107 -9.123 -15.501 1.00 76.19 80 ALA A CA 1
ATOM 599 C C . ALA A 1 80 ? 24.380 -8.031 -14.448 1.00 76.19 80 ALA A C 1
ATOM 601 O O . ALA A 1 80 ? 25.319 -8.176 -13.674 1.00 76.19 80 ALA A O 1
ATOM 602 N N . ASP A 1 81 ? 23.509 -7.024 -14.356 1.00 76.25 81 ASP A N 1
ATOM 603 C CA . ASP A 1 81 ? 23.686 -5.832 -13.516 1.00 76.25 81 ASP A CA 1
ATOM 604 C C . ASP A 1 81 ? 22.959 -5.947 -12.166 1.00 76.25 81 ASP A C 1
ATOM 606 O O . ASP A 1 81 ? 22.996 -5.040 -11.336 1.00 76.25 81 ASP A O 1
ATOM 610 N N . ARG A 1 82 ? 22.253 -7.060 -11.924 1.00 77.62 82 ARG A N 1
ATOM 611 C CA . ARG A 1 82 ? 21.529 -7.287 -10.668 1.00 77.62 82 ARG A CA 1
ATOM 612 C C . ARG A 1 82 ? 22.497 -7.701 -9.562 1.00 77.62 82 ARG A C 1
ATOM 614 O O . ARG A 1 82 ? 23.125 -8.759 -9.653 1.00 77.62 82 ARG A O 1
ATOM 621 N N . THR A 1 83 ? 22.536 -6.934 -8.472 1.00 72.81 83 THR A N 1
ATOM 622 C CA . THR A 1 83 ? 23.255 -7.312 -7.248 1.00 72.81 83 THR A CA 1
ATOM 623 C C . THR A 1 83 ? 22.644 -8.579 -6.652 1.00 72.81 83 THR A C 1
ATOM 625 O O . THR A 1 83 ? 21.475 -8.605 -6.264 1.00 72.81 83 THR A O 1
ATOM 628 N N . ARG A 1 84 ? 23.437 -9.651 -6.575 1.00 73.06 84 ARG A N 1
ATOM 629 C CA . ARG A 1 84 ? 23.046 -10.918 -5.949 1.00 73.06 84 ARG A CA 1
ATOM 630 C C . ARG A 1 84 ? 23.836 -11.115 -4.669 1.00 73.06 84 ARG A C 1
ATOM 632 O O . ARG A 1 84 ? 25.053 -11.260 -4.712 1.00 73.06 84 ARG A O 1
ATOM 639 N N . HIS A 1 85 ? 23.134 -11.182 -3.544 1.00 71.31 85 HIS A N 1
ATOM 640 C CA . HIS A 1 85 ? 23.727 -11.636 -2.294 1.00 71.31 85 HIS A CA 1
ATOM 641 C C . HIS A 1 85 ? 23.722 -13.163 -2.304 1.00 71.31 85 HIS A C 1
ATOM 643 O O . HIS A 1 85 ? 22.676 -13.782 -2.092 1.00 71.31 85 HIS A O 1
ATOM 649 N N . GLN A 1 86 ? 24.871 -13.764 -2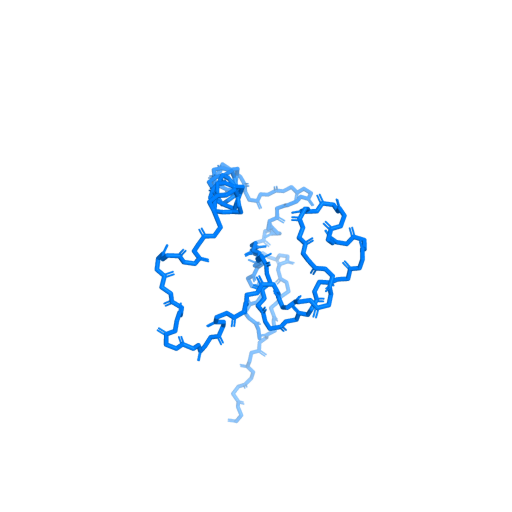.626 1.00 73.75 86 GLN A N 1
ATOM 650 C CA . GLN A 1 86 ? 25.041 -15.210 -2.510 1.00 73.75 86 GLN A CA 1
ATOM 651 C C . GLN A 1 86 ? 24.815 -15.610 -1.052 1.00 73.75 86 GLN A C 1
ATOM 653 O O . GLN A 1 86 ? 25.385 -15.016 -0.138 1.00 73.75 86 GLN A O 1
ATOM 658 N N . ILE A 1 87 ? 23.934 -16.584 -0.843 1.00 74.62 87 ILE A N 1
ATOM 659 C CA . ILE A 1 87 ? 23.780 -17.213 0.463 1.00 74.62 87 ILE A CA 1
ATOM 660 C C . ILE A 1 87 ? 24.862 -18.286 0.504 1.00 74.62 87 ILE A C 1
ATOM 662 O O . ILE A 1 87 ? 24.749 -19.292 -0.195 1.00 74.62 87 ILE A O 1
ATOM 666 N N . ASN A 1 88 ? 25.946 -18.031 1.234 1.00 72.00 88 ASN A N 1
ATOM 667 C CA . ASN A 1 88 ? 26.952 -19.060 1.465 1.00 72.00 88 ASN A CA 1
ATOM 668 C C . ASN A 1 88 ? 26.316 -20.154 2.327 1.00 72.00 88 ASN A C 1
ATOM 670 O O . ASN A 1 88 ? 25.615 -19.844 3.293 1.00 72.00 88 ASN A O 1
ATOM 674 N N . ALA A 1 89 ? 26.546 -21.416 1.964 1.00 68.69 89 ALA A N 1
ATOM 675 C CA . ALA A 1 89 ? 26.236 -22.523 2.855 1.00 68.69 89 ALA A CA 1
ATOM 676 C C . ALA A 1 89 ? 27.050 -22.332 4.145 1.00 68.69 89 ALA A C 1
ATOM 678 O O . ALA A 1 89 ? 28.255 -22.080 4.069 1.00 68.69 89 ALA A O 1
ATOM 679 N N . GLN A 1 90 ? 26.361 -22.360 5.288 1.00 58.28 90 GLN A N 1
ATOM 680 C CA . GLN A 1 90 ? 26.993 -22.451 6.605 1.00 58.28 90 GLN A CA 1
ATOM 681 C C . GLN A 1 90 ? 27.634 -23.825 6.779 1.00 58.28 90 GLN A C 1
ATOM 683 O O . GLN A 1 90 ? 27.018 -24.812 6.312 1.00 58.28 90 GLN A O 1
#